Protein AF-A0A023DFS8-F1 (afdb_monomer)

Solvent-accessible surface area (backbone atoms only — not comparable to full-atom values): 8793 Å² total; per-residue (Å²): 119,55,73,56,96,88,37,85,44,81,72,89,81,82,90,76,93,79,71,78,73,61,55,74,76,46,77,44,86,43,79,73,103,49,83,47,73,51,72,44,62,47,69,82,76,74,81,76,79,87,71,94,72,84,56,67,53,74,47,77,41,72,63,42,40,38,36,38,41,34,75,88,72,51,72,49,77,44,69,19,64,67,56,49,50,48,52,53,51,43,53,54,52,47,54,56,42,50,64,55,34,73,77,37,60,86,85,36,76,67,26,52,53,38,51,54,49,50,52,51,49,50,58,52,46,50,54,53,43,51,55,52,48,51,56,49,53,48,53,59,74,75,103

Structure (mmCIF, N/CA/C/O backbone):
data_AF-A0A023DFS8-F1
#
_entry.id   AF-A0A023DFS8-F1
#
loop_
_atom_site.group_PDB
_atom_site.id
_atom_site.type_symbol
_atom_site.label_atom_id
_atom_site.label_alt_id
_atom_site.label_comp_id
_atom_site.label_asym_id
_atom_site.label_entity_id
_atom_site.label_seq_id
_atom_site.pdbx_PDB_ins_code
_atom_site.Cartn_x
_atom_site.Cartn_y
_atom_site.Cartn_z
_atom_site.occupancy
_atom_site.B_iso_or_equiv
_atom_site.auth_seq_id
_atom_site.auth_comp_id
_atom_site.auth_asym_id
_atom_site.auth_atom_id
_atom_site.pdbx_PDB_model_num
ATOM 1 N N . MET A 1 1 ? -3.161 -30.304 18.456 1.00 52.50 1 MET A N 1
ATOM 2 C CA . MET A 1 1 ? -3.960 -29.547 19.448 1.00 52.50 1 MET A CA 1
ATOM 3 C C . MET A 1 1 ? -2.999 -28.678 20.230 1.00 52.50 1 MET A C 1
ATOM 5 O O . MET A 1 1 ? -2.022 -29.221 20.729 1.00 52.50 1 MET A O 1
ATOM 9 N N . GLY A 1 2 ? -3.229 -27.367 20.282 1.00 63.84 2 GLY A N 1
ATOM 10 C CA . GLY A 1 2 ? -2.413 -26.462 21.092 1.00 63.84 2 GLY A CA 1
ATOM 11 C C . GLY A 1 2 ? -2.828 -26.515 22.562 1.00 63.84 2 GLY A C 1
ATOM 12 O O . GLY A 1 2 ? -3.990 -26.796 22.870 1.00 63.84 2 GLY A O 1
ATOM 13 N N . ILE A 1 3 ? -1.880 -26.264 23.462 1.00 71.38 3 ILE A N 1
ATOM 14 C CA . ILE A 1 3 ? -2.165 -26.005 24.875 1.00 71.38 3 ILE A CA 1
ATOM 15 C C . ILE A 1 3 ? -2.130 -24.489 25.053 1.00 71.38 3 ILE A C 1
ATOM 17 O O . ILE A 1 3 ? -1.077 -23.877 24.898 1.00 71.38 3 ILE A O 1
ATOM 21 N N . HIS A 1 4 ? -3.272 -23.890 25.376 1.00 74.00 4 HIS A N 1
ATOM 22 C CA . HIS A 1 4 ? -3.384 -22.469 25.694 1.00 74.00 4 HIS A CA 1
ATOM 23 C C . HIS A 1 4 ? -3.909 -22.345 27.127 1.00 74.00 4 HIS A C 1
ATOM 25 O O . HIS A 1 4 ? -4.920 -22.953 27.480 1.00 74.00 4 HIS A O 1
ATOM 31 N N . HIS A 1 5 ? -3.156 -21.666 27.999 1.00 80.94 5 HIS A N 1
ATOM 32 C CA . HIS A 1 5 ? -3.427 -21.594 29.446 1.00 80.94 5 HIS A CA 1
ATOM 33 C C . HIS A 1 5 ? -3.740 -22.955 30.109 1.00 80.94 5 HIS A C 1
ATOM 35 O O . HIS A 1 5 ? -4.645 -23.069 30.934 1.00 80.94 5 HIS A O 1
ATOM 41 N N . GLY A 1 6 ? -3.020 -24.015 29.724 1.00 83.69 6 GLY A N 1
ATOM 42 C CA . GLY A 1 6 ? -3.203 -25.357 30.292 1.00 83.69 6 GLY A CA 1
ATOM 43 C C . GLY A 1 6 ? -4.470 -26.092 29.833 1.00 83.69 6 GLY A C 1
ATOM 44 O O . GLY A 1 6 ? -4.723 -27.204 30.290 1.00 83.69 6 GLY A O 1
ATOM 45 N N . LYS A 1 7 ? -5.260 -25.518 28.917 1.00 82.88 7 LYS A N 1
ATOM 46 C CA . LYS A 1 7 ? -6.445 -26.159 28.336 1.00 82.88 7 LYS A CA 1
ATOM 47 C C . LYS A 1 7 ? -6.165 -26.614 26.907 1.00 82.88 7 LYS A C 1
ATOM 49 O O . LYS A 1 7 ? -5.503 -25.922 26.134 1.00 82.88 7 LYS A O 1
ATOM 54 N N . ARG A 1 8 ? -6.691 -27.793 26.551 1.00 83.00 8 ARG A N 1
ATOM 55 C CA . ARG A 1 8 ? -6.749 -28.238 25.152 1.00 83.00 8 ARG A CA 1
ATOM 56 C C . ARG A 1 8 ? -7.779 -27.387 24.427 1.00 83.00 8 ARG A C 1
ATOM 58 O O . ARG A 1 8 ? -8.974 -27.518 24.684 1.00 83.00 8 ARG A O 1
ATOM 65 N N . GLU A 1 9 ? -7.316 -26.549 23.515 1.00 84.69 9 GLU A N 1
ATOM 66 C CA . GLU A 1 9 ? -8.198 -25.803 22.625 1.00 84.69 9 GLU A CA 1
ATOM 67 C C . GLU A 1 9 ? -8.326 -26.515 21.276 1.00 84.69 9 GLU A C 1
ATOM 69 O O . GLU A 1 9 ? -7.410 -27.202 20.799 1.00 84.69 9 GLU A O 1
ATOM 74 N N . LYS A 1 10 ? -9.508 -26.376 20.666 1.00 84.75 10 LYS A N 1
ATOM 75 C CA . LYS A 1 10 ? -9.732 -26.848 19.299 1.00 84.75 10 LYS A CA 1
ATOM 76 C C . LYS A 1 10 ? -8.816 -26.056 18.357 1.00 84.75 10 LYS A C 1
ATOM 78 O O . LYS A 1 10 ? -8.629 -24.861 18.572 1.00 84.75 10 LYS A O 1
ATOM 83 N N . PRO A 1 11 ? -8.241 -26.696 17.326 1.00 82.81 11 PRO A N 1
ATOM 84 C CA . PRO A 1 11 ? -7.437 -25.978 16.348 1.00 82.81 11 PRO A CA 1
ATOM 85 C C . PRO A 1 11 ? -8.278 -24.897 15.658 1.00 82.81 11 PRO A C 1
ATOM 87 O O . PRO A 1 11 ? -9.452 -25.119 15.354 1.00 82.81 11 PRO A O 1
ATOM 90 N N . ILE A 1 12 ? -7.663 -23.745 15.390 1.00 81.06 12 ILE A N 1
ATOM 91 C CA . ILE A 1 12 ? -8.233 -22.748 14.486 1.00 81.06 12 ILE A CA 1
ATOM 92 C C . ILE A 1 12 ? -8.119 -23.326 13.075 1.00 81.06 12 ILE A C 1
ATOM 94 O O . ILE A 1 12 ? -7.019 -23.608 12.605 1.00 81.06 12 ILE A O 1
ATOM 98 N N . VAL A 1 13 ? -9.259 -23.539 12.421 1.00 85.19 13 VAL A N 1
ATOM 99 C CA . VAL A 1 13 ? -9.321 -24.036 11.043 1.00 85.19 13 VAL A CA 1
ATOM 100 C C . VAL A 1 13 ? -9.666 -22.865 10.135 1.00 85.19 13 VAL A C 1
ATOM 102 O O . VAL A 1 13 ? -10.714 -22.242 10.300 1.00 85.19 13 VAL A O 1
ATOM 105 N N . VAL A 1 14 ? -8.781 -22.569 9.185 1.00 83.56 14 VAL A N 1
ATOM 106 C CA . VAL A 1 14 ? -8.970 -21.511 8.188 1.00 83.56 14 VAL A CA 1
ATOM 107 C C . VAL A 1 14 ? -9.152 -22.164 6.824 1.00 83.56 14 VAL A C 1
ATOM 109 O O . VAL A 1 14 ? -8.307 -22.940 6.387 1.00 83.56 14 VAL A O 1
ATOM 112 N N . TYR A 1 15 ? -10.259 -21.848 6.155 1.00 86.88 15 TYR A N 1
ATOM 113 C CA . TYR A 1 15 ? -10.526 -22.295 4.791 1.00 86.88 15 TYR A CA 1
ATOM 114 C C . TYR A 1 15 ? -10.1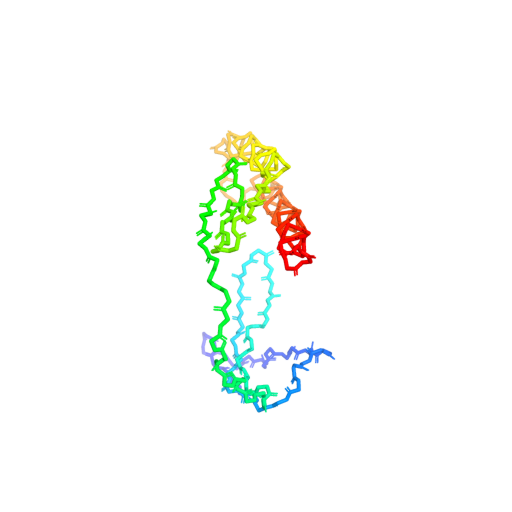07 -21.197 3.812 1.00 86.88 15 TYR A C 1
ATOM 116 O O . TYR A 1 15 ? -10.601 -20.074 3.898 1.00 86.88 15 TYR A O 1
ATOM 124 N N . ALA A 1 16 ? -9.209 -21.520 2.881 1.00 85.06 16 ALA A N 1
ATOM 125 C CA . ALA A 1 16 ? -8.726 -20.601 1.854 1.00 85.06 16 ALA A CA 1
ATOM 126 C C . ALA A 1 16 ? -9.049 -21.156 0.460 1.00 85.06 16 ALA A C 1
ATOM 128 O O . ALA A 1 16 ? -8.609 -22.245 0.101 1.00 85.06 16 ALA A O 1
ATOM 129 N N . SER A 1 17 ? -9.832 -20.413 -0.325 1.00 81.88 17 SER A N 1
ATOM 130 C CA . SER A 1 17 ? -10.306 -20.835 -1.654 1.00 81.88 17 SER A CA 1
ATOM 131 C C . SER A 1 17 ? -9.364 -20.476 -2.808 1.00 81.88 17 SER A C 1
ATOM 133 O O . SER A 1 17 ? -9.512 -21.016 -3.898 1.00 81.88 17 SER A O 1
ATOM 135 N N . HIS A 1 18 ? -8.386 -19.596 -2.577 1.00 83.88 18 HIS A N 1
ATOM 136 C CA . HIS A 1 18 ? -7.496 -19.051 -3.611 1.00 83.88 18 HIS A CA 1
ATOM 137 C C . HIS A 1 18 ? -6.022 -19.238 -3.238 1.00 83.88 18 HIS A C 1
ATOM 139 O O . HIS A 1 18 ? -5.245 -18.286 -3.245 1.00 83.88 18 HIS A O 1
ATOM 145 N N . MET A 1 19 ? -5.639 -20.458 -2.856 1.00 87.44 19 MET A N 1
ATOM 146 C CA . MET A 1 19 ? -4.231 -20.745 -2.585 1.00 87.44 19 MET A CA 1
ATOM 147 C C . MET A 1 19 ? -3.415 -20.668 -3.882 1.00 87.44 19 MET A C 1
ATOM 149 O O . MET A 1 19 ? -3.890 -21.130 -4.928 1.00 87.44 19 MET A O 1
ATOM 153 N N . PRO A 1 20 ? -2.203 -20.087 -3.837 1.00 87.69 20 PRO A N 1
ATOM 154 C CA . PRO A 1 20 ? -1.345 -20.018 -5.005 1.00 87.69 20 PRO A CA 1
ATOM 155 C C . PRO A 1 20 ? -1.006 -21.423 -5.509 1.00 87.69 20 PRO A C 1
ATOM 157 O O . PRO A 1 20 ? -0.852 -22.368 -4.732 1.00 87.69 20 PRO A O 1
ATOM 160 N N . LYS A 1 21 ? -0.887 -21.555 -6.833 1.00 84.94 21 LYS A N 1
ATOM 161 C CA . LYS A 1 21 ? -0.383 -22.780 -7.456 1.00 84.94 21 LYS A CA 1
ATOM 162 C C . LYS A 1 21 ? 1.130 -22.828 -7.264 1.00 84.94 21 LYS A C 1
ATOM 164 O O . LYS A 1 21 ? 1.801 -21.841 -7.542 1.00 84.94 21 LYS A O 1
ATOM 169 N N . GLY A 1 22 ? 1.647 -23.969 -6.822 1.00 85.31 22 GLY A N 1
ATOM 170 C CA . GLY A 1 22 ? 3.075 -24.156 -6.587 1.00 85.31 22 GLY A CA 1
ATOM 171 C C . GLY A 1 22 ? 3.365 -24.861 -5.269 1.00 85.31 22 GLY A C 1
ATOM 172 O O . GLY A 1 22 ? 2.456 -25.338 -4.585 1.00 85.31 22 GLY A O 1
ATOM 173 N N . THR A 1 23 ? 4.645 -24.925 -4.917 1.00 90.69 23 THR A N 1
ATOM 174 C CA . THR A 1 23 ? 5.087 -25.527 -3.656 1.00 90.69 23 THR A CA 1
ATOM 175 C C . THR A 1 23 ? 5.052 -24.466 -2.567 1.00 90.69 23 THR A C 1
ATOM 177 O O . THR A 1 23 ? 5.878 -23.552 -2.556 1.00 90.69 23 THR A O 1
ATOM 180 N N . ILE A 1 24 ? 4.103 -24.588 -1.640 1.00 92.50 24 ILE A N 1
ATOM 181 C CA . ILE A 1 24 ? 4.027 -23.715 -0.467 1.00 92.50 24 ILE A CA 1
ATOM 182 C C . ILE A 1 24 ? 5.212 -24.026 0.452 1.00 92.50 24 ILE A C 1
ATOM 184 O O . ILE A 1 24 ? 5.440 -25.182 0.807 1.00 92.50 24 ILE A O 1
ATOM 188 N N . LYS A 1 25 ? 5.962 -22.990 0.829 1.00 93.69 25 LYS A N 1
ATOM 189 C CA . LYS A 1 25 ? 7.089 -23.084 1.766 1.00 93.69 25 LYS A CA 1
ATOM 190 C C . LYS A 1 25 ? 6.679 -22.697 3.174 1.00 93.69 25 LYS A C 1
ATOM 192 O O . LYS A 1 25 ? 7.094 -23.342 4.128 1.00 93.69 25 LYS A O 1
ATOM 197 N N . GLU A 1 26 ? 5.846 -21.669 3.283 1.00 93.75 26 GLU A N 1
ATOM 198 C CA . GLU A 1 26 ? 5.464 -21.090 4.560 1.00 93.75 26 GLU A CA 1
ATOM 199 C C . GLU A 1 26 ? 4.068 -20.475 4.473 1.00 93.75 26 GLU A C 1
ATOM 201 O O . GLU A 1 26 ? 3.682 -19.912 3.444 1.00 93.75 26 GLU A O 1
ATOM 206 N N . ILE A 1 27 ? 3.308 -20.610 5.561 1.00 92.75 27 ILE A N 1
ATOM 207 C CA . ILE A 1 27 ? 2.037 -19.919 5.764 1.00 92.75 27 ILE A CA 1
ATOM 208 C C . ILE A 1 27 ? 2.082 -19.285 7.148 1.00 92.75 27 ILE A C 1
ATOM 210 O O . ILE A 1 27 ? 2.132 -19.998 8.152 1.00 92.75 27 ILE A O 1
ATOM 214 N N . GLU A 1 28 ? 1.985 -17.963 7.199 1.00 93.44 28 GLU A N 1
ATOM 215 C CA . GLU A 1 28 ? 1.851 -17.210 8.440 1.00 93.44 28 GLU A CA 1
ATOM 216 C C . GLU A 1 28 ? 0.419 -16.696 8.595 1.00 93.44 28 GLU A C 1
ATOM 218 O O . GLU A 1 28 ? -0.218 -16.248 7.639 1.00 93.44 28 GLU A O 1
ATOM 223 N N . CYS A 1 29 ? -0.100 -16.759 9.820 1.00 90.69 29 CYS A N 1
ATOM 224 C CA . CYS A 1 29 ? -1.388 -16.177 10.171 1.00 90.69 29 CYS A CA 1
ATOM 225 C C . CYS A 1 29 ? -1.153 -14.788 10.768 1.00 90.69 29 CYS A C 1
ATOM 227 O O . CYS A 1 29 ? -0.675 -14.670 11.897 1.00 90.69 29 CYS A O 1
ATOM 229 N N . CYS A 1 30 ? -1.490 -13.747 10.008 1.00 91.12 30 CYS A N 1
ATOM 230 C CA . CYS A 1 30 ? -1.154 -12.367 10.331 1.00 91.12 30 CYS A CA 1
ATOM 231 C C . CYS A 1 30 ? -2.403 -11.527 10.611 1.00 91.12 30 CYS A C 1
ATOM 233 O O . CYS A 1 30 ? -3.495 -11.780 10.093 1.00 91.12 30 CYS A O 1
ATOM 235 N N . TRP A 1 31 ? -2.226 -10.492 11.432 1.00 87.25 31 TRP A N 1
ATOM 236 C CA . TRP A 1 31 ? -3.245 -9.484 11.695 1.00 87.25 31 TRP A CA 1
ATOM 237 C C . TRP A 1 31 ? -2.701 -8.092 11.384 1.00 87.25 31 TRP A C 1
ATOM 239 O O . TRP A 1 31 ? -1.828 -7.593 12.090 1.00 87.25 31 TRP A O 1
ATOM 249 N N . ASP A 1 32 ? -3.275 -7.445 10.377 1.00 82.19 32 ASP A N 1
ATOM 250 C CA . ASP A 1 32 ? -3.099 -6.015 10.120 1.00 82.19 32 ASP A CA 1
ATOM 251 C C . ASP A 1 32 ? -4.450 -5.433 9.722 1.00 82.19 32 ASP A C 1
ATOM 253 O O . ASP A 1 32 ? -4.919 -5.592 8.598 1.00 82.19 32 ASP A O 1
ATOM 257 N N . GLN A 1 33 ? -5.146 -4.863 10.712 1.00 76.38 33 GLN A N 1
ATOM 258 C CA . GLN A 1 33 ? -6.506 -4.317 10.567 1.00 76.38 33 GLN A CA 1
ATOM 259 C C . GLN A 1 33 ? -7.526 -5.316 9.974 1.00 76.38 33 GLN A C 1
ATOM 261 O O . GLN A 1 33 ? -8.601 -4.936 9.505 1.00 76.38 33 GLN A O 1
ATOM 266 N N . GLY A 1 34 ? -7.193 -6.604 10.030 1.00 80.44 34 GLY A N 1
ATOM 267 C CA . GLY A 1 34 ? -7.893 -7.721 9.418 1.00 80.44 34 GLY A CA 1
ATOM 268 C C . GLY A 1 34 ? -7.014 -8.970 9.468 1.00 80.44 34 GLY A C 1
ATOM 269 O O . GLY A 1 34 ? -5.787 -8.871 9.502 1.00 80.44 34 GLY A O 1
ATOM 270 N N . LEU A 1 35 ? -7.646 -10.143 9.513 1.00 87.06 35 LEU A N 1
ATOM 271 C CA . LEU A 1 35 ? -6.947 -11.426 9.497 1.00 87.06 35 LEU A CA 1
ATOM 272 C C . LEU A 1 35 ? -6.612 -11.807 8.051 1.00 87.06 35 LEU A C 1
ATOM 274 O O . LEU A 1 35 ? -7.507 -11.799 7.203 1.00 87.06 35 LEU A O 1
ATOM 278 N N . TYR A 1 36 ? -5.362 -12.175 7.783 1.00 88.56 36 TYR A N 1
ATOM 279 C CA . TYR A 1 36 ? -4.936 -12.689 6.483 1.00 88.56 36 TYR A CA 1
ATOM 280 C C . TYR A 1 36 ? -3.866 -13.774 6.630 1.00 88.56 36 TYR A C 1
ATOM 282 O O . TYR A 1 36 ? -3.229 -13.905 7.675 1.00 88.56 36 TYR A O 1
ATOM 290 N N . LEU A 1 37 ?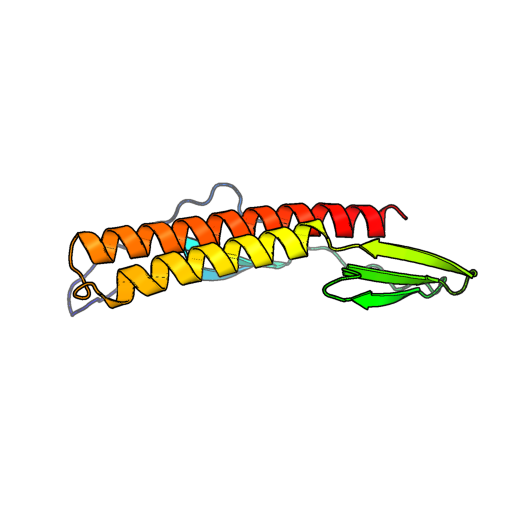 -3.695 -14.569 5.573 1.00 91.94 37 LEU A N 1
ATOM 291 C CA . LEU A 1 37 ? -2.611 -15.541 5.468 1.00 91.94 37 LEU A CA 1
ATOM 292 C C . LEU A 1 37 ? -1.526 -14.963 4.559 1.00 91.94 37 LEU A C 1
ATOM 294 O O . LEU A 1 37 ? -1.809 -14.664 3.397 1.00 91.94 37 LEU A O 1
ATOM 298 N N . ALA A 1 38 ? -0.309 -14.805 5.073 1.00 92.62 38 ALA A N 1
ATOM 299 C CA . ALA A 1 38 ? 0.858 -14.546 4.237 1.00 92.62 38 ALA A CA 1
ATOM 300 C C . ALA A 1 38 ? 1.401 -15.898 3.765 1.00 92.62 38 ALA A C 1
ATOM 302 O O . ALA A 1 38 ? 1.685 -16.773 4.581 1.00 92.62 38 ALA A O 1
ATOM 303 N N . VAL A 1 39 ? 1.465 -16.100 2.449 1.00 92.81 39 VAL A N 1
ATOM 304 C CA . VAL A 1 39 ? 1.839 -17.387 1.853 1.00 92.81 39 VAL A CA 1
ATOM 305 C C . VAL A 1 39 ? 3.088 -17.194 1.011 1.00 92.81 39 VAL A C 1
ATOM 307 O O . VAL A 1 39 ? 3.042 -16.522 -0.019 1.00 92.81 39 VAL A O 1
ATOM 310 N N . THR A 1 40 ? 4.180 -17.827 1.425 1.00 93.19 40 THR A N 1
ATOM 311 C CA . THR A 1 40 ? 5.421 -17.901 0.650 1.00 93.19 40 THR A CA 1
ATOM 312 C C . THR A 1 40 ? 5.404 -19.187 -0.163 1.00 93.19 40 THR A C 1
ATOM 314 O O . THR A 1 40 ? 5.222 -20.279 0.385 1.00 93.19 40 THR A O 1
ATOM 317 N N . TYR A 1 41 ? 5.579 -19.079 -1.477 1.00 93.69 41 TYR A N 1
ATOM 318 C CA . TYR A 1 41 ? 5.489 -20.216 -2.388 1.00 93.69 41 TYR A CA 1
ATOM 319 C C . TYR A 1 41 ? 6.481 -20.100 -3.544 1.00 93.69 41 TYR A C 1
ATOM 321 O O . TYR A 1 41 ? 6.834 -19.004 -3.973 1.00 93.69 41 TYR A O 1
ATOM 329 N N . GLU A 1 42 ? 6.918 -21.251 -4.052 1.00 90.75 42 GLU A N 1
ATOM 330 C CA . GLU A 1 42 ? 7.612 -21.344 -5.336 1.00 90.75 42 GLU A CA 1
ATOM 331 C C . GLU A 1 42 ? 6.570 -21.418 -6.449 1.00 90.75 42 GLU A C 1
ATOM 333 O O . GLU A 1 42 ? 5.817 -22.390 -6.535 1.00 90.75 42 GLU A O 1
ATOM 338 N N . ASP A 1 43 ? 6.537 -20.404 -7.308 1.00 88.50 43 ASP A N 1
ATOM 339 C CA . ASP A 1 43 ? 5.600 -20.299 -8.432 1.00 88.50 43 ASP A CA 1
ATOM 340 C C . ASP A 1 43 ? 6.049 -21.085 -9.681 1.00 88.50 43 ASP A C 1
ATOM 342 O O . ASP A 1 43 ? 5.337 -21.137 -10.684 1.00 88.50 43 ASP A O 1
ATOM 346 N N . GLY A 1 44 ? 7.229 -21.712 -9.623 1.00 84.81 44 GLY A N 1
ATOM 347 C CA . GLY A 1 44 ? 7.821 -22.482 -10.717 1.00 84.81 44 GLY A CA 1
ATOM 348 C C . GLY A 1 44 ? 8.298 -21.632 -11.899 1.00 84.81 44 GLY A C 1
ATOM 349 O O . GLY A 1 44 ? 8.761 -22.193 -12.895 1.00 84.81 44 GLY A O 1
ATOM 350 N N . GLN A 1 45 ? 8.214 -20.300 -11.811 1.00 83.81 45 GLN A N 1
ATOM 351 C CA . GLN A 1 45 ? 8.691 -19.411 -12.859 1.00 83.81 45 GLN A CA 1
ATOM 352 C C . GLN A 1 45 ? 10.213 -19.312 -12.788 1.00 83.81 45 GLN A C 1
ATOM 354 O O . GLN A 1 45 ? 10.804 -18.956 -11.769 1.00 83.81 45 GLN A O 1
ATOM 359 N N . LYS A 1 46 ? 10.877 -19.631 -13.900 1.00 84.56 46 LYS A N 1
ATOM 360 C CA . LYS A 1 46 ? 12.308 -19.368 -14.043 1.00 84.56 46 LYS A CA 1
ATOM 361 C C . LYS A 1 46 ? 12.485 -17.910 -14.438 1.00 84.56 46 LYS A C 1
ATOM 363 O O . LYS A 1 46 ? 11.855 -17.460 -15.392 1.00 84.56 46 LYS A O 1
ATOM 368 N N . ALA A 1 47 ? 13.360 -17.198 -13.732 1.00 80.38 47 ALA A N 1
ATOM 369 C CA . ALA A 1 47 ? 13.726 -15.841 -14.104 1.00 80.38 47 ALA A CA 1
ATOM 370 C C . ALA A 1 47 ? 14.231 -15.824 -15.552 1.00 80.38 47 ALA A C 1
ATOM 372 O O . ALA A 1 47 ? 15.150 -16.563 -15.917 1.00 80.38 47 ALA A O 1
ATOM 373 N N . THR A 1 48 ? 13.607 -14.999 -16.387 1.00 81.38 48 THR A N 1
ATOM 374 C CA . THR A 1 48 ? 14.069 -14.781 -17.755 1.00 81.38 48 THR A CA 1
ATOM 375 C C . THR A 1 48 ? 15.463 -14.168 -17.697 1.00 81.38 48 THR A C 1
ATOM 377 O O . THR A 1 48 ? 15.685 -13.205 -16.964 1.00 81.38 48 THR A O 1
ATOM 380 N N . ALA A 1 49 ? 16.407 -14.720 -18.461 1.00 81.38 49 ALA A N 1
ATOM 381 C CA . ALA A 1 49 ? 17.748 -14.159 -18.542 1.00 81.38 49 ALA A CA 1
ATOM 382 C C . ALA A 1 49 ? 17.674 -12.697 -19.005 1.00 81.38 49 ALA A C 1
ATOM 384 O O . ALA A 1 49 ? 16.990 -12.388 -19.986 1.00 81.38 49 ALA A O 1
ATOM 385 N N . TYR A 1 50 ? 18.376 -11.815 -18.291 1.00 79.25 50 TYR A N 1
ATOM 386 C CA . TYR A 1 50 ? 18.487 -10.411 -18.663 1.00 79.25 50 TYR A CA 1
ATOM 387 C C . TYR A 1 50 ? 19.035 -10.301 -20.089 1.00 79.25 50 TYR A C 1
ATOM 389 O O . TYR A 1 50 ? 20.088 -10.857 -20.406 1.00 79.25 50 TYR A O 1
ATOM 397 N N . LYS A 1 51 ? 18.307 -9.589 -20.950 1.00 78.06 51 LYS A N 1
ATOM 398 C CA . LYS A 1 51 ? 18.778 -9.214 -22.281 1.00 78.06 51 LYS A CA 1
ATOM 399 C C . LYS A 1 51 ? 19.160 -7.736 -22.238 1.00 78.06 51 LYS A C 1
ATOM 401 O O . LYS A 1 51 ? 18.300 -6.935 -21.870 1.00 78.06 51 LYS A O 1
ATOM 406 N N . PRO A 1 52 ? 20.398 -7.369 -22.605 1.00 72.00 52 PRO A N 1
ATOM 407 C CA . PRO A 1 52 ? 20.786 -5.970 -22.717 1.00 72.00 52 PRO A CA 1
ATOM 408 C C . PRO A 1 52 ? 19.849 -5.238 -23.684 1.00 72.00 52 PRO A C 1
ATOM 410 O O . PRO A 1 52 ? 19.599 -5.712 -24.793 1.00 72.00 52 PRO A O 1
ATOM 413 N N . GLY A 1 53 ? 19.319 -4.105 -23.237 1.00 78.69 53 GLY A N 1
ATOM 414 C CA . GLY A 1 53 ? 18.432 -3.216 -23.984 1.00 78.69 53 GLY A CA 1
ATOM 415 C C . GLY A 1 53 ? 18.662 -1.775 -23.533 1.00 78.69 53 GLY A C 1
ATOM 416 O O . GLY A 1 53 ? 19.727 -1.473 -23.003 1.00 78.69 53 GLY A O 1
ATOM 417 N N . SER A 1 54 ? 17.676 -0.897 -23.712 1.00 80.12 54 SER A N 1
ATOM 418 C CA . SER A 1 54 ? 17.746 0.469 -23.179 1.00 80.12 54 SER A CA 1
ATOM 419 C C . SER A 1 54 ? 17.541 0.485 -21.666 1.00 80.12 54 SER A C 1
ATOM 421 O O . SER A 1 54 ? 16.623 -0.161 -21.153 1.00 80.12 54 SER A O 1
ATOM 423 N N . SER A 1 55 ? 18.370 1.246 -20.957 1.00 88.50 55 SER A N 1
ATOM 424 C CA . SER A 1 55 ? 18.191 1.479 -19.522 1.00 88.50 55 SER A CA 1
ATOM 425 C C . SER A 1 55 ? 17.195 2.610 -19.268 1.00 88.50 55 SER A C 1
ATOM 427 O O . SER A 1 55 ? 17.122 3.583 -20.024 1.00 88.50 55 SER A O 1
ATOM 429 N N . ILE A 1 56 ? 16.451 2.502 -18.165 1.00 91.69 56 ILE A N 1
ATOM 430 C CA . ILE A 1 56 ? 15.538 3.543 -17.686 1.00 91.69 56 ILE A CA 1
ATOM 431 C C . ILE A 1 56 ? 15.937 3.910 -16.257 1.00 91.69 56 ILE A C 1
ATOM 433 O O . ILE A 1 56 ? 15.938 3.060 -15.367 1.00 91.69 56 ILE A O 1
ATOM 437 N N . GLY A 1 57 ? 16.266 5.181 -16.033 1.00 93.25 57 GLY A N 1
ATOM 438 C CA . GLY A 1 57 ? 16.422 5.750 -14.698 1.00 93.25 57 GLY A CA 1
ATOM 439 C C . GLY A 1 57 ? 15.057 6.136 -14.140 1.00 93.25 57 GLY A C 1
ATOM 440 O O . GLY A 1 57 ? 14.313 6.849 -14.811 1.00 93.25 57 GLY A O 1
ATOM 441 N N . VAL A 1 58 ? 14.725 5.668 -12.934 1.00 93.75 58 VAL A N 1
ATOM 442 C CA . VAL A 1 58 ? 13.429 5.917 -12.286 1.00 93.75 58 VAL A CA 1
ATOM 443 C C . VAL A 1 58 ? 13.638 6.577 -10.925 1.00 93.75 58 VAL A C 1
ATOM 445 O O . VAL A 1 58 ? 14.326 6.024 -10.071 1.00 93.75 58 VAL A O 1
ATOM 448 N N . ASP A 1 59 ? 13.006 7.729 -10.718 1.00 91.62 59 ASP A N 1
ATOM 449 C CA . ASP A 1 59 ? 12.897 8.421 -9.434 1.00 91.62 59 ASP A CA 1
ATOM 450 C C . ASP A 1 59 ? 11.462 8.319 -8.898 1.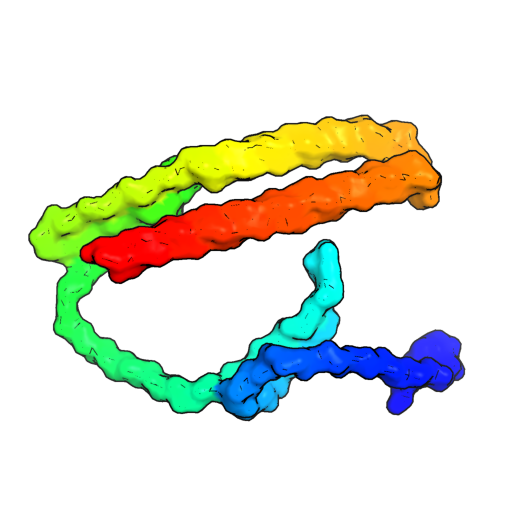00 91.62 59 ASP A C 1
ATOM 452 O O . ASP A 1 59 ? 10.487 8.580 -9.614 1.00 91.62 59 ASP A O 1
ATOM 456 N N . LEU A 1 60 ? 11.325 7.919 -7.634 1.00 89.12 60 LEU A N 1
ATOM 457 C CA . LEU A 1 60 ? 10.037 7.743 -6.964 1.00 89.12 60 LEU A CA 1
ATOM 458 C C . LEU A 1 60 ? 9.836 8.855 -5.934 1.00 89.12 60 LEU A C 1
ATOM 460 O O . LEU A 1 60 ? 10.637 9.012 -5.016 1.00 89.12 60 LEU A O 1
ATOM 464 N N . GLY A 1 61 ? 8.722 9.582 -6.026 1.00 85.75 61 GLY A N 1
ATOM 465 C CA . GLY A 1 61 ? 8.447 10.722 -5.150 1.00 85.75 61 GLY A CA 1
ATOM 466 C C . GLY A 1 61 ? 6.983 10.885 -4.734 1.00 85.75 61 GLY A C 1
ATOM 467 O O . GLY A 1 61 ? 6.062 10.254 -5.242 1.00 85.75 61 GLY A O 1
ATOM 468 N N . GLU A 1 62 ? 6.723 11.778 -3.775 1.00 74.44 62 GLU A N 1
ATOM 469 C CA . GLU A 1 62 ? 5.353 12.016 -3.288 1.00 74.44 62 GLU A CA 1
ATOM 470 C C . GLU A 1 62 ? 4.514 12.845 -4.285 1.00 74.44 62 GLU A C 1
ATOM 472 O O . GLU A 1 62 ? 3.318 12.610 -4.472 1.00 74.44 62 GLU A O 1
ATOM 477 N N . ILE A 1 63 ? 5.139 13.842 -4.923 1.00 71.50 63 ILE A N 1
ATOM 478 C CA . ILE A 1 63 ? 4.487 14.736 -5.897 1.00 71.50 63 ILE A CA 1
ATOM 479 C C . ILE A 1 63 ? 4.566 14.135 -7.302 1.00 71.50 63 ILE A C 1
ATOM 481 O O . ILE A 1 63 ? 3.553 14.061 -8.007 1.00 71.50 63 ILE A O 1
ATOM 485 N N . HIS A 1 64 ? 5.759 13.685 -7.680 1.00 77.00 64 HIS A N 1
ATOM 486 C CA . HIS A 1 64 ? 6.037 12.936 -8.898 1.00 77.00 64 HIS A CA 1
ATOM 487 C C . HIS A 1 64 ? 6.216 11.479 -8.497 1.00 77.00 64 HIS A C 1
ATOM 489 O O . HIS A 1 64 ? 7.271 11.104 -8.008 1.00 77.00 64 HIS A O 1
ATOM 495 N N . THR A 1 65 ? 5.150 10.686 -8.615 1.00 81.19 65 THR A N 1
ATOM 496 C CA . THR A 1 65 ? 5.154 9.292 -8.154 1.00 81.19 65 THR A CA 1
ATOM 497 C C . THR A 1 65 ? 6.148 8.453 -8.922 1.00 81.19 65 THR A C 1
ATOM 499 O O . THR A 1 65 ? 6.813 7.624 -8.314 1.00 81.19 65 THR A O 1
ATOM 502 N N . ILE A 1 66 ? 6.268 8.698 -10.226 1.00 90.88 66 ILE A N 1
ATOM 503 C CA . ILE A 1 66 ? 7.274 8.071 -11.076 1.00 90.88 66 ILE A CA 1
ATOM 504 C C . ILE A 1 66 ? 7.793 9.143 -12.034 1.00 90.88 66 ILE A C 1
ATOM 506 O O . ILE A 1 66 ? 7.038 9.639 -12.873 1.00 90.88 66 ILE A O 1
ATOM 510 N N . GLY A 1 67 ? 9.055 9.527 -11.887 1.00 93.19 67 GLY A N 1
ATOM 511 C CA . GLY A 1 67 ? 9.822 10.225 -12.913 1.00 93.19 67 GLY A CA 1
ATOM 512 C C . GLY A 1 67 ? 10.733 9.218 -13.597 1.00 93.19 67 GLY A C 1
ATOM 513 O O . GLY A 1 67 ? 11.512 8.560 -12.921 1.00 93.19 67 GLY A O 1
ATOM 514 N N . ALA A 1 68 ? 10.623 9.065 -14.910 1.00 94.31 68 ALA A N 1
ATOM 515 C CA . ALA A 1 68 ? 11.405 8.101 -15.666 1.00 94.31 68 ALA A CA 1
ATOM 516 C C . ALA A 1 68 ? 12.095 8.759 -16.858 1.00 94.31 68 ALA A C 1
ATOM 518 O O . ALA A 1 68 ? 11.496 9.581 -17.554 1.00 94.31 68 ALA A O 1
ATOM 519 N N . PHE A 1 69 ? 13.347 8.375 -17.093 1.00 94.19 69 PHE A N 1
ATOM 520 C CA . PHE A 1 69 ? 14.141 8.805 -18.238 1.00 94.19 69 PHE A CA 1
ATOM 521 C C . PHE A 1 69 ? 14.815 7.597 -18.883 1.00 94.19 69 PHE A C 1
ATOM 523 O O . PHE A 1 69 ? 15.510 6.840 -18.206 1.00 94.19 69 PHE A O 1
ATOM 530 N N . CYS A 1 70 ? 14.602 7.417 -20.181 1.00 92.44 70 CYS A N 1
ATOM 531 C CA . CYS A 1 70 ? 15.169 6.332 -20.969 1.00 92.44 70 CYS A CA 1
ATOM 532 C C . CYS A 1 70 ? 16.385 6.826 -21.762 1.00 92.44 70 CYS A C 1
ATOM 534 O O . CYS A 1 70 ? 16.404 7.955 -22.254 1.00 92.44 70 CYS A O 1
ATOM 536 N N . GLU A 1 71 ? 17.385 5.965 -21.948 1.00 91.75 71 GLU A N 1
ATOM 537 C CA . GLU A 1 71 ? 18.581 6.260 -22.757 1.00 91.75 71 GLU A CA 1
ATOM 538 C C . GLU A 1 71 ? 18.258 6.689 -24.198 1.00 91.75 71 GLU A C 1
ATOM 540 O O . GLU A 1 71 ? 19.028 7.418 -24.818 1.00 91.75 71 GLU A O 1
ATOM 545 N N . ASN A 1 72 ? 17.101 6.284 -24.727 1.00 90.56 72 ASN A N 1
ATOM 546 C CA . ASN A 1 72 ? 16.630 6.684 -26.053 1.00 90.56 72 ASN A CA 1
ATOM 547 C C . ASN A 1 72 ? 16.091 8.136 -26.119 1.00 90.56 72 ASN A C 1
ATOM 549 O O . ASN A 1 72 ? 15.580 8.551 -27.158 1.00 90.56 72 ASN A O 1
ATOM 553 N N . GLY A 1 73 ? 16.178 8.899 -25.022 1.00 90.50 73 GLY A N 1
ATOM 554 C CA . GLY A 1 73 ? 15.742 10.293 -24.918 1.00 90.50 73 GLY A CA 1
ATOM 555 C C . GLY A 1 73 ? 14.273 10.480 -24.530 1.00 90.50 73 GLY A C 1
ATOM 556 O O . GLY A 1 73 ? 13.827 11.618 -24.379 1.00 90.50 73 GLY A O 1
ATOM 557 N N . GLN A 1 74 ? 13.507 9.401 -24.351 1.00 93.38 74 GLN A N 1
ATOM 558 C CA . GLN A 1 74 ? 12.129 9.485 -23.870 1.00 93.38 74 GLN A CA 1
ATOM 559 C C . GLN A 1 74 ? 12.086 9.733 -22.360 1.00 93.38 74 GLN A C 1
ATOM 561 O O . GLN A 1 74 ? 12.882 9.190 -21.593 1.00 93.38 74 GLN A O 1
ATOM 566 N N . ALA A 1 75 ? 11.103 10.517 -21.923 1.00 93.56 75 ALA A N 1
ATOM 567 C CA . ALA A 1 75 ? 10.858 10.785 -20.515 1.00 93.56 75 ALA A CA 1
ATOM 568 C C . ALA A 1 75 ? 9.369 10.666 -20.187 1.00 93.56 75 ALA A C 1
ATOM 570 O O . ALA A 1 75 ? 8.510 11.012 -21.002 1.00 93.56 75 ALA A O 1
ATOM 571 N N . LEU A 1 76 ? 9.073 10.223 -18.970 1.00 93.88 76 LEU A N 1
ATOM 572 C CA . LEU A 1 76 ? 7.723 10.113 -18.439 1.00 93.88 76 LEU A CA 1
ATOM 573 C C . LEU A 1 76 ? 7.671 10.680 -17.026 1.00 93.88 76 LEU A C 1
ATOM 575 O O . LEU A 1 76 ? 8.530 10.414 -16.191 1.00 93.88 76 LEU A O 1
ATOM 579 N N . LEU A 1 77 ? 6.617 11.442 -16.746 1.00 93.38 77 LEU A N 1
ATOM 580 C CA . LEU A 1 77 ? 6.364 12.000 -15.427 1.00 93.38 77 LEU A CA 1
ATOM 581 C C . LEU A 1 77 ? 4.930 11.696 -14.996 1.00 93.38 77 LEU A C 1
ATOM 583 O O . LEU A 1 77 ? 3.978 12.344 -15.433 1.00 93.38 77 LEU A O 1
ATOM 587 N N . ILE A 1 78 ? 4.769 10.729 -14.098 1.00 92.12 78 ILE A N 1
ATOM 588 C CA . ILE A 1 78 ? 3.482 10.383 -13.496 1.00 92.12 78 ILE A CA 1
ATOM 589 C C . ILE A 1 78 ? 3.329 11.160 -12.191 1.00 92.12 78 ILE A C 1
ATOM 591 O O . ILE A 1 78 ? 4.124 11.035 -11.258 1.00 92.12 78 ILE A O 1
ATOM 595 N N . THR A 1 79 ? 2.276 11.975 -12.104 1.00 90.31 79 THR A N 1
ATOM 596 C CA . THR A 1 79 ? 2.025 12.811 -10.921 1.00 90.31 79 THR A CA 1
ATOM 597 C C . THR A 1 79 ? 1.090 12.144 -9.911 1.00 90.31 79 THR A C 1
ATOM 599 O O . THR A 1 79 ? 0.010 11.654 -10.235 1.00 90.31 79 THR A O 1
ATOM 602 N N . GLY A 1 80 ? 1.471 12.217 -8.636 1.00 86.31 80 GLY A N 1
ATOM 603 C CA . GLY A 1 80 ? 0.812 11.571 -7.501 1.00 86.31 80 GLY A CA 1
ATOM 604 C C . GLY A 1 80 ? -0.348 12.342 -6.879 1.00 86.31 80 GLY A C 1
ATOM 605 O O . GLY A 1 80 ? -0.721 12.075 -5.736 1.00 86.31 80 GLY A O 1
ATOM 606 N N . ARG A 1 81 ? -0.937 13.336 -7.563 1.00 88.81 81 ARG A N 1
ATOM 607 C CA . ARG A 1 81 ? -1.884 14.291 -6.933 1.00 88.81 81 ARG A CA 1
ATOM 608 C C . ARG A 1 81 ? -3.052 13.600 -6.222 1.00 88.81 81 ARG A C 1
ATOM 610 O O . ARG A 1 81 ? -3.481 14.040 -5.151 1.00 88.81 81 ARG A O 1
ATOM 617 N N . LYS A 1 82 ? -3.555 12.503 -6.797 1.00 89.75 82 LYS A N 1
ATOM 618 C CA . LYS A 1 82 ? -4.606 11.681 -6.185 1.00 89.75 82 LYS A CA 1
ATOM 619 C C . LYS A 1 82 ? -4.128 11.024 -4.889 1.00 89.75 82 LYS A C 1
ATOM 621 O O . LYS A 1 82 ? -4.817 11.153 -3.880 1.00 89.75 82 LYS A O 1
ATOM 626 N N . ILE A 1 83 ? -2.956 10.391 -4.908 1.00 91.38 83 ILE A N 1
ATOM 627 C CA . ILE A 1 83 ? -2.314 9.753 -3.749 1.00 91.38 83 ILE A CA 1
ATOM 628 C C . ILE A 1 83 ? -2.111 10.775 -2.626 1.00 91.38 83 ILE A C 1
ATOM 630 O O . ILE A 1 83 ? -2.568 10.567 -1.502 1.00 91.38 83 ILE A O 1
ATOM 634 N N . ARG A 1 84 ? -1.560 11.949 -2.945 1.00 90.38 84 ARG A N 1
ATOM 635 C CA . ARG A 1 84 ? -1.397 13.053 -1.987 1.00 90.38 84 ARG A CA 1
ATOM 636 C C . ARG A 1 84 ? -2.725 13.491 -1.368 1.00 90.38 84 ARG A C 1
ATOM 638 O O . ARG A 1 84 ? -2.820 13.704 -0.158 1.00 90.38 84 ARG A O 1
ATOM 645 N N . SER A 1 85 ? -3.777 13.617 -2.179 1.00 92.50 85 SER A N 1
ATOM 646 C CA . SER A 1 85 ? -5.117 13.965 -1.690 1.00 92.50 85 SER A CA 1
ATOM 647 C C . SER A 1 85 ? -5.673 12.906 -0.729 1.00 92.50 85 SER A C 1
ATOM 649 O O . SER A 1 85 ? -6.252 13.262 0.302 1.00 92.50 85 SER A O 1
ATOM 651 N N . LEU A 1 86 ? -5.442 11.620 -1.021 1.00 94.00 86 LEU A N 1
ATOM 652 C CA . LEU A 1 86 ? -5.817 10.503 -0.152 1.00 94.00 86 LEU A CA 1
ATOM 653 C C . LEU A 1 86 ? -5.053 10.542 1.177 1.00 94.00 86 LEU A C 1
ATOM 655 O O . LEU A 1 86 ? -5.691 10.511 2.230 1.00 94.00 86 LEU A O 1
ATOM 659 N N . HIS A 1 87 ? -3.726 10.713 1.156 1.00 92.88 87 HIS A N 1
ATOM 660 C CA . HIS A 1 87 ? -2.927 10.871 2.378 1.00 92.88 87 HIS A CA 1
ATOM 661 C C . HIS A 1 87 ? -3.407 12.049 3.224 1.00 92.88 87 HIS A C 1
ATOM 663 O O . HIS A 1 87 ? -3.608 11.916 4.433 1.00 92.88 87 HIS A O 1
ATOM 669 N N . ARG A 1 88 ? -3.669 13.195 2.589 1.00 94.88 88 ARG A N 1
ATOM 670 C CA . ARG A 1 88 ? -4.178 14.384 3.276 1.00 94.88 88 ARG A CA 1
ATOM 671 C C . ARG A 1 88 ? -5.532 14.122 3.935 1.00 94.88 88 ARG A C 1
ATOM 673 O O . ARG A 1 88 ? -5.737 14.530 5.077 1.00 94.88 88 ARG A O 1
ATOM 680 N N . LEU A 1 89 ? -6.461 13.471 3.232 1.00 95.88 89 LEU A N 1
ATOM 681 C CA . LEU A 1 89 ? -7.773 13.127 3.782 1.00 95.88 89 LEU A CA 1
ATOM 682 C C . LEU A 1 89 ? -7.640 12.160 4.962 1.00 95.88 89 LEU A C 1
ATOM 684 O O . LEU A 1 89 ? -8.225 12.421 6.015 1.00 95.88 89 LEU A O 1
ATOM 688 N N . ARG A 1 90 ? -6.846 11.093 4.803 1.00 96.12 90 ARG A N 1
ATOM 689 C CA . ARG A 1 90 ? -6.559 10.106 5.850 1.00 96.12 90 ARG A CA 1
ATOM 690 C C . ARG A 1 90 ? -6.044 10.796 7.107 1.00 96.12 90 ARG A C 1
ATOM 692 O O . ARG A 1 90 ? -6.666 10.684 8.158 1.00 96.12 90 ARG A O 1
ATOM 699 N N . ASN A 1 91 ? -4.976 11.580 6.984 1.00 96.94 91 ASN A N 1
ATOM 700 C CA . ASN A 1 91 ? -4.331 12.233 8.122 1.00 96.94 91 ASN A CA 1
ATOM 701 C C . ASN A 1 91 ? -5.283 13.211 8.831 1.00 96.94 91 ASN A C 1
ATOM 703 O O . ASN A 1 91 ? -5.369 13.205 10.057 1.00 96.94 91 ASN A O 1
ATOM 707 N N . LYS A 1 92 ? -6.070 13.995 8.079 1.00 98.00 92 LYS A N 1
ATOM 708 C CA . LYS A 1 92 ? -7.080 14.897 8.663 1.00 98.00 92 LYS A CA 1
ATOM 709 C C . LYS A 1 92 ? -8.159 14.143 9.441 1.00 98.00 92 LYS A C 1
ATOM 711 O O . LYS A 1 92 ? -8.549 14.578 10.521 1.00 98.00 92 LYS A O 1
ATOM 716 N N . LYS A 1 93 ? -8.660 13.031 8.895 1.00 97.81 93 LYS A N 1
ATOM 717 C CA . LYS A 1 93 ? -9.692 12.218 9.551 1.00 97.81 93 LYS A CA 1
ATOM 718 C C . LYS A 1 93 ? -9.157 11.520 10.796 1.00 97.81 93 LYS A C 1
ATOM 720 O O . LYS A 1 93 ? -9.822 11.563 11.825 1.00 97.81 93 LYS A O 1
ATOM 725 N N . LEU A 1 94 ? -7.957 10.947 10.724 1.00 97.56 94 LEU A N 1
ATOM 726 C CA . LEU A 1 94 ? -7.305 10.325 11.875 1.00 97.56 94 LEU A CA 1
ATOM 727 C C . LEU A 1 94 ? -7.071 11.332 13.001 1.00 97.56 94 LEU A C 1
ATOM 729 O O . LEU A 1 94 ? -7.423 11.043 14.138 1.00 97.56 94 LEU A O 1
ATOM 733 N N . ALA A 1 95 ? -6.583 12.534 12.685 1.00 98.19 95 ALA A N 1
ATOM 734 C CA . ALA A 1 95 ? -6.362 13.576 13.685 1.00 98.19 95 ALA A CA 1
ATOM 735 C C . ALA A 1 95 ? -7.656 13.990 14.418 1.00 98.19 95 ALA A C 1
ATOM 737 O O . ALA A 1 95 ? -7.642 14.168 15.637 1.00 98.19 95 ALA A O 1
ATOM 738 N N . ASP A 1 96 ? -8.787 14.122 13.708 1.00 98.12 96 ASP A N 1
ATOM 739 C CA . ASP A 1 96 ? -10.085 14.426 14.337 1.00 98.12 96 ASP A CA 1
ATOM 740 C C . ASP A 1 96 ? -10.570 13.276 15.234 1.00 98.12 96 ASP A C 1
ATOM 742 O O . ASP A 1 96 ? -10.985 13.508 16.371 1.00 98.12 96 ASP A O 1
ATOM 746 N N . ILE A 1 97 ? -10.471 12.028 14.761 1.00 97.62 97 ILE A N 1
ATOM 747 C CA . ILE A 1 97 ? -10.875 10.853 15.544 1.00 97.62 97 ILE A CA 1
ATOM 748 C C . ILE A 1 97 ? -10.004 10.725 16.797 1.00 97.62 97 ILE A C 1
ATOM 750 O O . ILE A 1 97 ? -10.539 10.613 17.900 1.00 97.62 97 ILE A O 1
ATOM 754 N N . GLN A 1 98 ? -8.682 10.825 16.651 1.00 96.81 98 GLN A N 1
ATOM 755 C CA . GLN A 1 98 ? -7.721 10.707 17.746 1.00 96.81 98 GLN A CA 1
ATOM 756 C C . GLN A 1 98 ? -7.947 11.780 18.818 1.00 96.81 98 GLN A C 1
ATOM 758 O O . GLN A 1 98 ? -7.958 11.467 20.009 1.00 96.81 98 GLN A O 1
ATOM 763 N N . ARG A 1 99 ? -8.224 13.030 18.417 1.00 97.88 99 ARG A N 1
ATOM 764 C CA . ARG A 1 99 ? -8.557 14.130 19.340 1.00 97.88 99 ARG A CA 1
ATOM 765 C C . ARG A 1 99 ? -9.808 13.850 20.173 1.00 97.88 99 ARG A C 1
ATOM 767 O O . ARG A 1 99 ? -9.912 14.307 21.310 1.00 97.88 99 ARG A O 1
ATOM 774 N N . ARG A 1 100 ? -10.800 13.163 19.606 1.00 97.38 100 ARG A N 1
ATOM 775 C CA . ARG A 1 100 ? -12.026 12.793 20.328 1.00 97.38 100 ARG A CA 1
ATOM 776 C C . ARG A 1 100 ? -11.813 11.551 21.189 1.00 97.38 100 ARG A C 1
ATOM 778 O O . ARG A 1 100 ? -12.337 11.481 22.299 1.00 97.38 100 ARG A O 1
ATOM 785 N N . GLN A 1 101 ? -11.038 10.592 20.690 1.00 96.62 101 GLN A N 1
ATOM 786 C CA . GLN A 1 101 ? -10.721 9.345 21.377 1.00 96.62 101 GLN A CA 1
ATOM 787 C C . GLN A 1 101 ? -9.871 9.579 22.630 1.00 96.62 101 GLN A C 1
ATOM 789 O O . GLN A 1 101 ? -10.114 8.918 23.636 1.00 96.62 101 GLN A O 1
ATOM 794 N N . SER A 1 102 ? -8.950 10.550 22.610 1.00 96.81 102 SER A N 1
ATOM 795 C CA . SER A 1 102 ? -8.110 10.899 23.767 1.00 96.81 102 SER A CA 1
ATOM 796 C C . SER A 1 102 ? -8.901 11.414 24.973 1.00 96.81 102 SER A C 1
ATOM 798 O O . SER A 1 102 ? -8.431 11.313 26.100 1.00 96.81 102 SER A O 1
ATOM 800 N N . LYS A 1 103 ? -10.121 11.921 24.755 1.00 96.81 103 LYS A N 1
ATOM 801 C CA . LYS A 1 103 ? -11.037 12.377 25.815 1.00 96.81 103 LYS A CA 1
ATOM 802 C C . LYS A 1 103 ? -11.891 11.250 26.403 1.00 96.81 103 LYS A C 1
ATOM 804 O O . LYS A 1 103 ? -12.720 11.501 27.270 1.00 96.81 103 LYS A O 1
ATOM 809 N N . CYS A 1 104 ? -11.766 10.027 25.890 1.00 96.94 104 CYS A N 1
ATOM 810 C CA . CYS A 1 104 ? -12.577 8.888 26.305 1.00 96.94 104 CYS A CA 1
ATOM 811 C C . CYS A 1 104 ? -11.772 7.927 27.183 1.00 96.94 104 CYS A C 1
ATOM 813 O O . CYS A 1 104 ? -10.612 7.643 26.897 1.00 96.94 104 CYS A O 1
ATOM 815 N N . GLN A 1 105 ? -12.431 7.313 28.169 1.00 96.81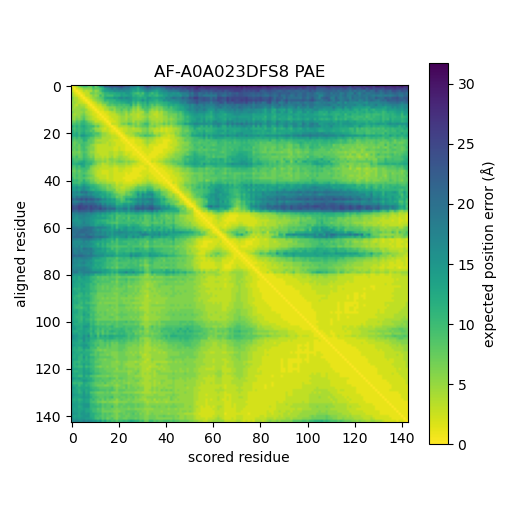 105 GLN A N 1
ATOM 816 C CA . GLN A 1 105 ? -11.842 6.206 28.920 1.00 96.81 105 GLN A CA 1
ATOM 817 C C . GLN A 1 105 ? -11.576 5.018 27.987 1.00 96.81 105 GLN A C 1
ATOM 819 O O . GLN A 1 105 ? -12.487 4.563 27.279 1.00 96.81 105 GLN A O 1
ATOM 824 N N . LYS A 1 106 ? -10.345 4.491 28.005 1.00 95.31 106 LYS A N 1
ATOM 825 C CA . LYS A 1 106 ? -9.955 3.312 27.217 1.00 95.31 106 LYS A CA 1
ATOM 826 C C . LYS A 1 106 ? -10.905 2.149 27.512 1.00 95.31 106 LYS A C 1
ATOM 828 O O . LYS A 1 106 ? -11.214 1.861 28.663 1.00 95.31 106 LYS A O 1
ATOM 833 N N . GLY A 1 107 ? -11.404 1.504 26.460 1.00 94.44 107 GLY A N 1
ATOM 834 C CA . GLY A 1 107 ? -12.348 0.386 26.569 1.00 94.44 107 GLY A CA 1
ATOM 835 C C . GLY A 1 107 ? -13.824 0.771 26.747 1.00 94.44 107 GLY A C 1
ATOM 836 O O . GLY A 1 107 ? -14.684 -0.099 26.580 1.00 94.44 107 GLY A O 1
ATOM 837 N N . SER A 1 108 ? -14.148 2.047 26.993 1.00 97.50 108 SER A N 1
ATOM 838 C CA . SER A 1 108 ? -15.540 2.522 27.021 1.00 97.50 108 SER A CA 1
ATOM 839 C C . SER A 1 108 ? -16.243 2.330 25.669 1.00 97.50 108 SER A C 1
ATOM 841 O O . SER A 1 108 ? -15.604 2.209 24.619 1.00 97.50 108 SER A O 1
ATOM 843 N N . ARG A 1 109 ? -17.586 2.340 25.670 1.00 97.50 109 ARG A N 1
ATOM 844 C CA . ARG A 1 109 ? -18.395 2.219 24.439 1.00 97.50 109 ARG A CA 1
ATOM 845 C C . ARG A 1 109 ? -18.024 3.289 23.406 1.00 97.50 109 ARG A C 1
ATOM 847 O O . ARG A 1 109 ? -17.870 2.971 22.229 1.00 97.50 109 ARG A O 1
ATOM 854 N N . GLN A 1 110 ? -17.835 4.531 23.854 1.00 97.00 110 GLN A N 1
ATOM 855 C CA . GLN A 1 110 ? -17.457 5.644 22.985 1.00 97.00 110 GLN A CA 1
ATOM 856 C C . GLN A 1 110 ? -16.021 5.498 22.461 1.00 97.00 110 GLN A C 1
ATOM 858 O O . GLN A 1 110 ? -15.789 5.698 21.271 1.00 97.00 110 GLN A O 1
ATOM 863 N N . TRP A 1 111 ? -15.075 5.073 23.306 1.00 98.00 111 TRP A N 1
ATOM 864 C CA . TRP A 1 111 ? -13.699 4.804 22.877 1.00 98.00 111 TRP A CA 1
ATOM 865 C C . TRP A 1 111 ? -13.648 3.713 21.799 1.00 98.00 111 TRP A C 1
ATOM 867 O O . TRP A 1 111 ? -13.038 3.911 20.753 1.00 98.00 111 TRP A O 1
ATOM 877 N N . LYS A 1 112 ? -14.375 2.602 21.994 1.00 96.75 112 LYS A N 1
ATOM 878 C CA . LYS A 1 112 ? -14.484 1.512 21.006 1.00 96.75 112 LYS A CA 1
ATOM 879 C C . LYS A 1 112 ? -15.137 1.969 19.695 1.00 96.75 112 LYS A C 1
ATOM 881 O O . LYS A 1 112 ? -14.795 1.458 18.633 1.00 96.75 112 LYS A O 1
ATOM 886 N N . LYS A 1 113 ? -16.073 2.926 19.745 1.00 97.50 113 LYS A N 1
ATOM 887 C CA . LYS A 1 113 ? -16.678 3.527 18.545 1.00 97.50 113 LYS A CA 1
ATOM 888 C C . LYS A 1 113 ? -15.644 4.308 17.729 1.00 97.50 113 LYS A C 1
ATOM 890 O O . LYS A 1 113 ? -15.616 4.158 16.511 1.00 97.50 113 LYS A O 1
ATOM 895 N N . TYR A 1 114 ? -14.802 5.108 18.384 1.00 97.62 114 TYR A N 1
ATOM 896 C CA . TYR A 1 114 ? -13.719 5.824 17.706 1.00 97.62 114 TYR A CA 1
ATOM 897 C C . TYR A 1 114 ? -12.647 4.883 17.173 1.00 97.62 114 TYR A C 1
ATOM 899 O O . TYR A 1 114 ? -12.234 5.052 16.033 1.00 97.62 114 TYR A O 1
ATOM 907 N N . GLU A 1 115 ? -12.295 3.841 17.926 1.00 95.38 115 GLU A N 1
ATOM 908 C CA . GLU A 1 115 ? -11.365 2.812 17.459 1.00 95.38 115 GLU A CA 1
ATOM 909 C C . GLU A 1 115 ? -11.844 2.183 16.142 1.00 95.38 115 GLU A C 1
ATOM 911 O O . GLU A 1 115 ? -11.130 2.188 15.146 1.00 95.38 11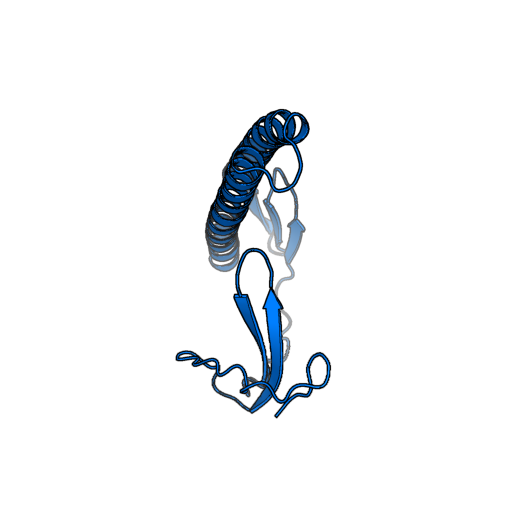5 GLU A O 1
ATOM 916 N N . ARG A 1 116 ? -13.111 1.755 16.073 1.00 94.75 116 ARG A N 1
ATOM 917 C CA . ARG A 1 116 ? -13.704 1.232 14.827 1.00 94.75 116 ARG A CA 1
ATOM 918 C C . ARG A 1 116 ? -13.666 2.245 13.679 1.00 94.75 116 ARG A C 1
ATOM 920 O O . ARG A 1 116 ? -13.470 1.858 12.531 1.00 94.75 116 ARG A O 1
ATOM 927 N N . ALA A 1 117 ? -13.860 3.532 13.970 1.00 96.38 117 ALA A N 1
ATOM 928 C CA . ALA A 1 117 ? -13.782 4.584 12.960 1.00 96.38 117 ALA A CA 1
ATOM 929 C C . ALA A 1 117 ? -12.347 4.781 12.441 1.00 96.38 117 ALA A C 1
ATOM 931 O O . ALA A 1 117 ? -12.167 4.950 11.236 1.00 96.38 117 ALA A O 1
ATOM 932 N N . THR A 1 118 ? -11.339 4.711 13.317 1.00 95.38 118 THR A N 1
ATOM 933 C CA . THR A 1 118 ? -9.915 4.720 12.946 1.00 95.38 118 THR A CA 1
ATOM 934 C C . THR A 1 118 ? -9.608 3.575 11.985 1.00 95.38 118 THR A C 1
ATOM 936 O O . THR A 1 118 ? -9.136 3.827 10.877 1.00 95.38 118 THR A O 1
ATOM 939 N N . GLN A 1 119 ? -9.980 2.345 12.354 1.00 93.31 119 GLN A N 1
ATOM 940 C CA . GLN A 1 119 ? -9.778 1.152 11.523 1.00 93.31 119 GLN A CA 1
ATOM 941 C C . GLN A 1 119 ? -10.484 1.264 10.159 1.00 93.31 119 GLN A C 1
ATOM 943 O O . GLN A 1 119 ? -9.931 0.917 9.115 1.00 93.31 119 GLN A O 1
ATOM 948 N N . TYR A 1 120 ? -11.697 1.826 10.124 1.00 94.31 120 TYR A N 1
ATOM 949 C CA . TYR A 1 120 ? -12.403 2.081 8.866 1.00 94.31 120 TYR A CA 1
ATOM 950 C C . TYR A 1 120 ? -11.669 3.091 7.970 1.00 94.31 120 TYR A C 1
ATOM 952 O O . TYR A 1 120 ? -11.557 2.884 6.762 1.00 94.31 120 TYR A O 1
ATOM 960 N N . VAL A 1 121 ? -11.174 4.197 8.538 1.00 95.94 121 VAL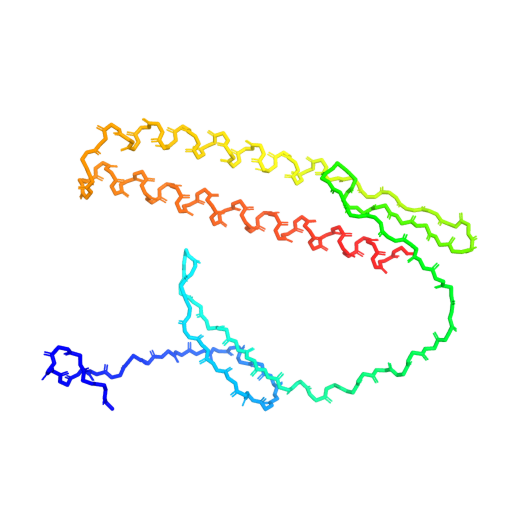 A N 1
ATOM 961 C CA . VAL A 1 121 ? -10.447 5.223 7.775 1.00 95.94 121 VAL A CA 1
ATOM 962 C C . VAL A 1 121 ? -9.143 4.663 7.219 1.00 95.94 121 VAL A C 1
ATOM 964 O O . VAL A 1 121 ? -8.851 4.912 6.048 1.00 95.94 121 VAL A O 1
ATOM 967 N N . LEU A 1 122 ? -8.386 3.910 8.017 1.00 93.50 122 LEU A N 1
ATOM 968 C CA . LEU A 1 122 ? -7.129 3.298 7.591 1.00 93.50 122 LEU A CA 1
ATOM 969 C C . LEU A 1 122 ? -7.362 2.297 6.450 1.00 93.50 122 LEU A C 1
ATOM 971 O O . LEU A 1 122 ? -6.917 2.560 5.332 1.00 93.50 122 LEU A O 1
ATOM 975 N N . SER A 1 123 ? -8.178 1.264 6.675 1.00 92.19 123 SER A N 1
ATOM 976 C CA . SER A 1 123 ? -8.486 0.226 5.675 1.00 92.19 123 SER A CA 1
ATOM 977 C C . SER A 1 123 ? -9.114 0.763 4.382 1.00 92.19 123 SER A C 1
ATOM 979 O O . SER A 1 123 ? -8.894 0.238 3.288 1.00 92.19 123 SER A O 1
ATOM 981 N N . LYS A 1 124 ? -9.941 1.816 4.453 1.00 93.81 124 LYS A N 1
ATOM 982 C CA . LYS A 1 124 ? -10.473 2.476 3.251 1.00 93.81 124 LYS A CA 1
ATOM 983 C C . LYS A 1 124 ? -9.380 3.225 2.496 1.00 93.81 124 LYS A C 1
ATOM 985 O O . LYS A 1 124 ? -9.318 3.124 1.274 1.00 93.81 124 LYS A O 1
ATOM 990 N N . SER A 1 125 ? -8.548 3.980 3.213 1.00 94.12 125 SER A N 1
ATOM 991 C CA . SER A 1 125 ? -7.484 4.780 2.598 1.00 94.12 125 SER A CA 1
ATOM 992 C C . SER A 1 125 ? -6.437 3.891 1.938 1.00 94.12 125 SER A C 1
ATOM 994 O O . SER A 1 125 ? -5.999 4.194 0.837 1.00 94.12 125 SER A O 1
ATOM 996 N N . GLU A 1 126 ? -6.076 2.783 2.578 1.00 91.81 126 GLU A N 1
ATOM 997 C CA . GLU A 1 126 ? -5.124 1.807 2.056 1.00 91.81 126 GLU A CA 1
ATOM 998 C C . GLU A 1 126 ? -5.604 1.173 0.750 1.00 91.81 126 GLU A C 1
ATOM 1000 O O . GLU A 1 126 ? -4.891 1.215 -0.248 1.00 91.81 126 GLU A O 1
ATOM 1005 N N . ARG A 1 127 ? -6.862 0.717 0.693 1.00 92.81 127 ARG A N 1
ATOM 1006 C CA . ARG A 1 127 ? -7.459 0.203 -0.552 1.00 92.81 127 ARG A CA 1
ATOM 1007 C C . ARG A 1 127 ? -7.451 1.234 -1.681 1.00 92.81 127 ARG A C 1
ATOM 1009 O O . ARG A 1 127 ? -7.157 0.900 -2.822 1.00 92.81 127 ARG A O 1
ATOM 1016 N N . GLN A 1 128 ? -7.763 2.494 -1.369 1.00 94.56 128 GLN A N 1
ATOM 1017 C CA . GLN A 1 128 ? -7.732 3.578 -2.356 1.00 94.56 128 GLN A CA 1
ATOM 1018 C C . GLN A 1 128 ? -6.309 3.900 -2.831 1.00 94.56 128 GLN A C 1
ATOM 1020 O O . GLN A 1 128 ? -6.124 4.240 -3.997 1.00 94.56 128 GLN A O 1
ATOM 1025 N N . LEU A 1 129 ? -5.320 3.820 -1.937 1.00 92.94 129 LEU A N 1
ATOM 1026 C CA . LEU A 1 129 ? -3.911 3.996 -2.278 1.00 92.94 129 LEU A CA 1
ATOM 1027 C C . LEU A 1 129 ? -3.416 2.849 -3.161 1.00 92.94 129 LEU A C 1
ATOM 1029 O O . LEU A 1 129 ? -2.793 3.126 -4.177 1.00 92.94 129 LEU A O 1
ATOM 1033 N N . GLY A 1 130 ? -3.752 1.599 -2.831 1.00 92.81 130 GLY A N 1
ATOM 1034 C CA . GLY A 1 130 ? -3.401 0.426 -3.634 1.00 92.81 130 GLY A CA 1
ATOM 1035 C C . GLY A 1 130 ? -3.954 0.497 -5.059 1.00 92.81 130 GLY A C 1
ATOM 1036 O O . GLY A 1 130 ? -3.205 0.320 -6.013 1.00 92.81 130 GLY A O 1
ATOM 1037 N N . ASP A 1 131 ? -5.233 0.853 -5.221 1.00 94.81 131 ASP A N 1
ATOM 1038 C CA . ASP A 1 131 ? -5.842 1.066 -6.544 1.00 94.81 131 ASP A CA 1
ATOM 1039 C C . ASP A 1 131 ? -5.150 2.193 -7.332 1.00 94.81 131 ASP A C 1
ATOM 1041 O O . ASP A 1 131 ? -4.849 2.043 -8.517 1.00 94.81 131 ASP A O 1
ATOM 1045 N N . ALA A 1 132 ? -4.859 3.322 -6.676 1.00 92.44 132 ALA A N 1
ATOM 1046 C CA . ALA A 1 132 ? -4.175 4.441 -7.318 1.00 92.44 132 ALA A CA 1
ATOM 1047 C C . ALA A 1 132 ? -2.745 4.074 -7.746 1.00 92.44 132 ALA A C 1
ATOM 1049 O O . ALA A 1 132 ? -2.346 4.408 -8.859 1.00 92.44 132 ALA A O 1
ATOM 1050 N N . LEU A 1 133 ? -2.001 3.371 -6.888 1.00 91.81 133 LEU A N 1
ATOM 1051 C CA . LEU A 1 133 ? -0.656 2.885 -7.184 1.00 91.81 133 LEU A CA 1
ATOM 1052 C C . LEU A 1 133 ? -0.674 1.882 -8.335 1.00 91.81 133 LEU A C 1
ATOM 1054 O O . LEU A 1 133 ? 0.114 2.032 -9.259 1.00 91.81 133 LEU A O 1
ATOM 1058 N N . HIS A 1 134 ? -1.608 0.929 -8.335 1.00 93.12 134 HIS A N 1
ATOM 1059 C CA . HIS A 1 134 ? -1.739 -0.056 -9.408 1.00 93.12 134 HIS A CA 1
ATOM 1060 C C . HIS A 1 134 ? -1.994 0.599 -10.772 1.00 93.12 134 HIS A C 1
ATOM 1062 O O . HIS A 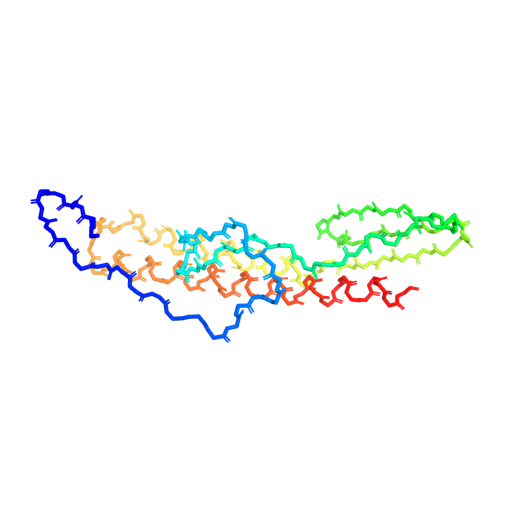1 134 ? -1.383 0.228 -11.769 1.00 93.12 134 HIS A O 1
ATOM 1068 N N . LYS A 1 135 ? -2.859 1.617 -10.824 1.00 92.69 135 LYS A N 1
ATOM 1069 C CA . LYS A 1 135 ? -3.115 2.373 -12.060 1.00 92.69 135 LYS A CA 1
ATOM 1070 C C . LYS A 1 135 ? -1.881 3.139 -12.536 1.00 92.69 135 LYS A C 1
ATOM 1072 O O . LYS A 1 135 ? -1.634 3.188 -13.735 1.00 92.69 135 LYS A O 1
ATOM 1077 N N . MET A 1 136 ? -1.106 3.712 -11.614 1.00 91.19 136 MET A N 1
ATOM 1078 C CA . MET A 1 136 ? 0.131 4.426 -11.949 1.00 91.19 136 MET A CA 1
ATOM 1079 C C . MET A 1 136 ? 1.229 3.484 -12.433 1.00 91.19 136 MET A C 1
ATOM 1081 O O . MET A 1 136 ? 1.872 3.773 -13.435 1.00 91.19 136 MET A O 1
ATOM 1085 N N . THR A 1 137 ? 1.434 2.348 -11.767 1.00 92.12 137 THR A N 1
ATOM 1086 C CA . THR A 1 137 ? 2.428 1.364 -12.210 1.00 92.12 137 THR A CA 1
ATOM 1087 C C . THR A 1 137 ? 2.017 0.723 -13.527 1.00 92.12 137 THR A C 1
ATOM 1089 O O . THR A 1 137 ? 2.870 0.519 -14.382 1.00 92.12 137 THR A O 1
ATOM 1092 N N . LYS A 1 138 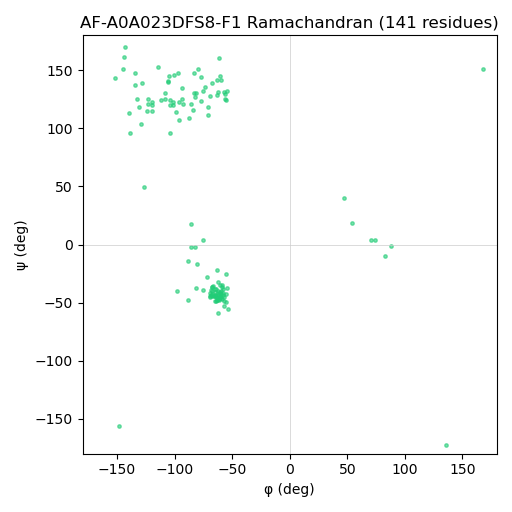? 0.719 0.483 -13.748 1.00 94.56 138 LYS A N 1
ATOM 1093 C CA . LYS A 1 138 ? 0.212 0.029 -15.046 1.00 94.56 138 LYS A CA 1
ATOM 1094 C C . LYS A 1 138 ? 0.483 1.056 -16.146 1.00 94.56 138 LYS A C 1
ATOM 1096 O O . LYS A 1 138 ? 1.027 0.685 -17.175 1.00 94.56 138 LYS A O 1
ATOM 1101 N N . GLN A 1 139 ? 0.200 2.336 -15.897 1.00 92.88 139 GLN A N 1
ATOM 1102 C CA . GLN A 1 139 ? 0.529 3.416 -16.831 1.00 92.88 139 GLN A CA 1
ATOM 1103 C C . GLN A 1 139 ? 2.033 3.484 -17.139 1.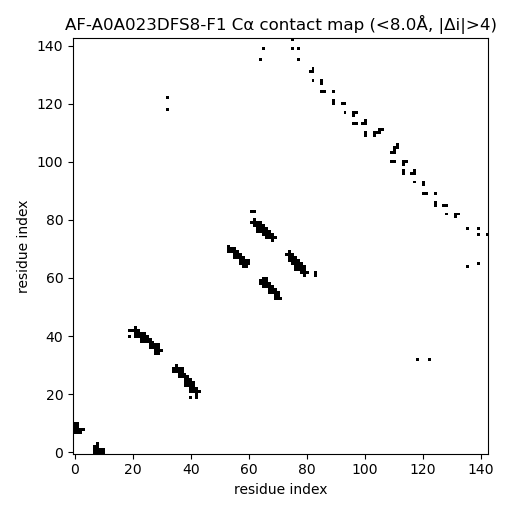00 92.88 139 GLN A C 1
ATOM 1105 O O . GLN A 1 139 ? 2.396 3.758 -18.274 1.00 92.88 139 GLN A O 1
ATOM 1110 N N . PHE A 1 140 ? 2.893 3.251 -16.144 1.00 93.56 140 PHE A N 1
ATOM 1111 C CA . PHE A 1 140 ? 4.343 3.220 -16.337 1.00 93.56 140 PHE A CA 1
ATOM 1112 C C . PHE A 1 140 ? 4.800 2.030 -17.184 1.00 93.56 140 PHE A C 1
ATOM 1114 O O . PHE A 1 140 ? 5.652 2.199 -18.037 1.00 93.56 140 PHE A O 1
ATOM 1121 N N . VAL A 1 141 ? 4.238 0.842 -16.951 1.00 91.75 141 VAL A N 1
ATOM 1122 C CA . VAL A 1 141 ? 4.577 -0.377 -17.707 1.00 91.75 141 VAL A CA 1
ATOM 1123 C C . VAL A 1 141 ? 4.032 -0.338 -19.139 1.00 91.75 141 VAL A C 1
ATOM 1125 O O . VAL A 1 141 ? 4.591 -0.984 -20.019 1.00 91.75 141 VAL A O 1
ATOM 1128 N N . ASP A 1 142 ? 2.928 0.377 -19.365 1.00 93.06 142 ASP A N 1
ATOM 1129 C CA . ASP A 1 142 ? 2.325 0.544 -20.692 1.00 93.06 142 ASP A CA 1
ATOM 1130 C C . ASP A 1 142 ? 3.025 1.615 -21.551 1.00 93.06 142 ASP A C 1
ATOM 1132 O O . ASP A 1 142 ? 2.785 1.661 -22.759 1.00 93.06 142 ASP A O 1
ATOM 1136 N N . TRP A 1 143 ? 3.832 2.483 -20.934 1.00 91.75 143 TRP A N 1
ATOM 1137 C CA . TRP A 1 143 ? 4.668 3.482 -21.605 1.00 91.75 143 TRP A CA 1
ATOM 1138 C C . TRP A 1 143 ? 6.001 2.870 -22.035 1.00 91.75 143 TRP A C 1
ATOM 1140 O O . TRP A 1 143 ? 6.384 3.118 -23.201 1.00 91.75 143 TRP A O 1
#

Radius of gyration: 22.36 Å; Cα contacts (8 Å, |Δi|>4): 140; chains: 1; bounding box: 39×44×56 Å

InterPro domains:
  IPR001959 Probable transposase, IS891/IS1136/IS1341 [PF01385] (41-142)

pLDDT: mean 89.74, std 7.36, range [52.5, 98.19]

Sequence (143 aa):
MGIHHGKREKPIVVYASHMPKGTIKEIECCWDQGLYLAVTYEDGQKATAYKPGSSIGVDLGEIHTIGAFCENGQALLITGRKIRSLHRLRNKKLADIQRRQSKCQKGSRQWKKYERATQYVLSKSERQLGDALHKMTKQFVDW

Nearest PDB structures (foldseek):
  8h1j-assembly1_A  TM=7.829E-01  e=2.157E-02  Deinococcus radiodurans R1 = ATCC 13939 = DSM 20539
  9b0l-assembly1_P  TM=6.686E-01  e=9.205E-02  Acanthamoeba polyphaga mimivirus
  7y8a-assembly1_F  TM=9.769E-01  e=1.033E+00  Chroomonas placoidea
  9cez-assembly1_P  TM=4.979E-01  e=1.172E-01  Escherichia coli K-12
  5m48-assembly1_A-2  TM=6.259E-01  e=1.166E+00  Saccharomyces cerevisiae S288C

Secondary structure (DSSP, 8-state):
--EETTEEPPPP----S-PPSSEEEEEEEEESSSEEEEEEEE--PPPPPP-----EEEE--SSEEEEEEETTS-EEEEE-HHHHHHHHHHHHHHHHHHHHHTTS-TTSHHHHHHHHHHHHHHHHHHHHHHHHHHHHHHHHHH-

Organism: NCBI:txid1220594

Mean predicted aligned error: 7.94 Å

Foldseek 3Di:
DDQDPNDDDDDDDDDDPDDQPAAWDDWDFDDDLDTDIDTDGDNVDDDDPDDDDWDKDWDADQQFRTWIAIPVGDTDTHGNVVLNVLVVVLVVQLVVLVVQLVPDDPPDPSNVVSVVVNSVSVVVSVVSNVVSVVVRVVVVVVD